Protein AF-A0A0J7YNI5-F1 (afdb_monomer_lite)

Secondary structure (DSSP, 8-state):
-HHHHHHTHHHHHHHHHHHHHHHHHIIIIIITHHHHHHHHHTT-HHHHHHHHHHHHHH----S-GGGTTGGGS--TTTTS---------PPPHHHHHHHHHHHHHHHSTTSTTT---TTS--SS-TTTHHHHHHHHHH-

pLDDT: mean 83.16, std 12.11, range [46.19, 95.69]

Radius of gyration: 16.76 Å; chains: 1; bounding box: 41×33×46 Å

InterPro domains:
  IPR008081 Cytoplasmic FMR1-interacting [PF05994] (2-137)
  IPR008081 Cytoplasmic FMR1-interacting [PTHR12195] (1-134)

Sequence (139 aa):
IGSTLREAEPFVRTIIRKSMHDEIQMYLQGTLSQPLRKAYKRGKDDVRACMLLLRWIAADWSRDTATVQDYKSHSKDKGASVEFPRRCVQPLYTQMLLLRRISLEIFSDKSKGMQGGIFTEKNITKDLVPEFERVYDRL

Foldseek 3Di:
DVVVCVVCVVVVLLVVLLVQLVLLQCCLQQLVLQLLLLCVVVVVVVLNVLSLVLCVLRHAADPDPVSSVSSPDDDPPSNPDDDGDRDSHHDDPVNLVSNLVSLCLQQPCPHQQNDADPPGDHSDDPVSSVVSVVSNVVD

Organism: Beta vulgaris subsp. vulgaris (NCBI:txid3555)

Structure (mmCIF, N/CA/C/O backbone):
data_AF-A0A0J7YNI5-F1
#
_entry.id   AF-A0A0J7YNI5-F1
#
loop_
_atom_site.group_PDB
_atom_site.id
_atom_site.type_symbol
_atom_site.label_atom_id
_atom_site.label_alt_id
_atom_site.label_comp_id
_atom_site.label_asym_id
_atom_site.label_entity_id
_atom_site.label_seq_id
_atom_site.pdbx_PDB_ins_code
_atom_site.Cartn_x
_atom_site.Cartn_y
_atom_site.Cartn_z
_atom_site.occupancy
_atom_site.B_iso_or_equiv
_atom_site.auth_seq_id
_atom_site.auth_comp_id
_atom_site.auth_asym_id
_atom_site.auth_atom_id
_atom_site.pdbx_PDB_model_num
ATOM 1 N N . ILE A 1 1 ? 18.228 -18.863 -27.351 1.00 67.81 1 ILE A N 1
ATOM 2 C CA . ILE A 1 1 ? 17.378 -18.424 -26.212 1.00 67.81 1 ILE A CA 1
ATOM 3 C C . ILE A 1 1 ? 18.098 -17.379 -25.357 1.00 67.81 1 ILE A C 1
ATOM 5 O O . ILE A 1 1 ? 17.598 -16.268 -25.274 1.00 67.81 1 ILE A O 1
ATOM 9 N N . GLY A 1 2 ? 19.273 -17.668 -24.777 1.00 80.31 2 GLY A N 1
ATOM 10 C CA . GLY A 1 2 ? 19.998 -16.695 -23.937 1.00 80.31 2 GLY A CA 1
ATOM 11 C C . GLY A 1 2 ? 20.432 -15.402 -24.650 1.00 80.31 2 GLY A C 1
ATOM 12 O O . GLY A 1 2 ? 20.270 -14.322 -24.093 1.00 80.31 2 GLY A O 1
ATOM 13 N N . SER A 1 3 ? 20.915 -15.487 -25.897 1.00 84.06 3 SER A N 1
ATOM 14 C CA . SER A 1 3 ? 21.270 -14.309 -26.713 1.00 84.06 3 SER A CA 1
ATOM 15 C C . SER A 1 3 ? 20.052 -13.434 -27.028 1.00 84.06 3 SER A C 1
ATOM 17 O O . SER A 1 3 ? 20.070 -12.235 -26.776 1.00 84.06 3 SER A O 1
ATOM 19 N N . THR A 1 4 ? 18.956 -14.057 -27.460 1.00 86.50 4 THR A N 1
ATOM 20 C CA . THR A 1 4 ? 17.682 -13.392 -27.773 1.00 86.50 4 THR A CA 1
ATOM 21 C C . THR A 1 4 ? 17.063 -12.696 -26.555 1.00 86.50 4 THR A C 1
ATOM 23 O O . THR A 1 4 ? 16.526 -11.599 -26.671 1.00 86.50 4 THR A O 1
ATOM 26 N N . LEU A 1 5 ? 17.159 -13.295 -25.361 1.00 87.88 5 LEU A N 1
ATOM 27 C CA . LEU A 1 5 ? 16.692 -12.668 -24.117 1.00 87.88 5 LEU A CA 1
ATOM 28 C C . LEU A 1 5 ? 17.510 -11.428 -23.747 1.00 87.88 5 LEU A C 1
ATOM 30 O O . LEU A 1 5 ? 16.953 -10.471 -23.217 1.00 87.88 5 LEU A O 1
ATOM 34 N N . ARG A 1 6 ? 18.814 -11.432 -24.038 1.00 89.19 6 ARG A N 1
ATOM 35 C CA . ARG A 1 6 ? 19.695 -10.289 -23.784 1.00 89.19 6 ARG A CA 1
ATOM 36 C C . ARG A 1 6 ? 19.378 -9.115 -24.708 1.00 89.19 6 ARG A C 1
ATOM 38 O O . ARG A 1 6 ? 19.353 -7.974 -24.265 1.00 89.19 6 ARG A O 1
ATOM 45 N N . GLU A 1 7 ? 19.074 -9.400 -25.969 1.00 92.56 7 GLU A N 1
ATOM 46 C CA . GLU A 1 7 ? 18.618 -8.395 -26.937 1.00 92.56 7 GLU A CA 1
ATOM 47 C C . GLU A 1 7 ? 17.256 -7.805 -26.540 1.00 92.56 7 GLU A C 1
ATOM 49 O O . GLU A 1 7 ? 17.047 -6.595 -26.622 1.00 92.56 7 GLU A O 1
ATOM 54 N N . ALA A 1 8 ? 16.350 -8.642 -26.028 1.00 92.75 8 ALA A N 1
ATOM 55 C CA . ALA A 1 8 ? 15.042 -8.218 -25.535 1.00 92.75 8 ALA A CA 1
ATOM 56 C C . ALA A 1 8 ? 15.078 -7.580 -24.130 1.00 92.75 8 ALA A C 1
ATOM 58 O O . ALA A 1 8 ? 14.060 -7.052 -23.673 1.00 92.75 8 ALA A O 1
ATOM 59 N N . GLU A 1 9 ? 16.219 -7.603 -23.432 1.00 93.19 9 GLU A N 1
ATOM 60 C CA . GLU A 1 9 ? 16.338 -7.189 -22.030 1.00 93.19 9 GLU A CA 1
ATOM 61 C C . GLU A 1 9 ? 15.783 -5.778 -21.767 1.00 93.19 9 GLU A C 1
ATOM 63 O O . GLU A 1 9 ? 15.007 -5.622 -20.818 1.00 93.19 9 GLU A O 1
ATOM 68 N N . PRO A 1 10 ? 16.080 -4.741 -22.581 1.00 92.44 10 PRO A N 1
ATOM 69 C CA . PRO A 1 10 ? 15.570 -3.398 -22.315 1.00 92.44 10 PRO A CA 1
ATOM 70 C C . PRO A 1 10 ? 14.044 -3.311 -22.343 1.00 92.44 10 PRO A C 1
ATOM 72 O O . PRO A 1 10 ? 13.442 -2.603 -21.530 1.00 92.44 10 PRO A O 1
ATOM 75 N N . PHE A 1 11 ? 13.423 -4.064 -23.248 1.00 92.94 11 PHE A N 1
ATOM 76 C CA . PHE A 1 11 ? 11.978 -4.144 -23.391 1.00 92.94 11 PHE A CA 1
ATOM 77 C C . PHE A 1 11 ? 11.347 -4.931 -22.238 1.00 92.94 11 PHE A C 1
ATOM 79 O O . PHE A 1 11 ? 10.480 -4.413 -21.532 1.00 92.94 11 PHE A O 1
ATOM 86 N N . VAL A 1 12 ? 11.847 -6.143 -21.978 1.00 92.81 12 VAL A N 1
ATOM 87 C CA . VAL A 1 12 ? 11.353 -7.026 -20.909 1.00 92.81 12 VAL A CA 1
ATOM 88 C C . VAL A 1 12 ? 11.446 -6.340 -19.548 1.00 92.81 12 VAL A C 1
ATOM 90 O O . VAL A 1 12 ? 10.481 -6.311 -18.787 1.00 92.81 12 VAL A O 1
ATOM 93 N N . ARG A 1 13 ? 12.577 -5.698 -19.257 1.00 93.38 13 ARG A N 1
ATOM 94 C CA . ARG A 1 13 ? 12.812 -4.980 -18.002 1.00 93.38 13 ARG A CA 1
ATOM 95 C C . ARG A 1 13 ? 11.829 -3.830 -17.781 1.00 93.38 13 ARG A C 1
ATOM 97 O O . ARG A 1 13 ? 11.420 -3.580 -16.650 1.00 93.38 13 ARG A O 1
ATOM 104 N N . THR A 1 14 ? 11.450 -3.130 -18.845 1.00 93.94 14 THR A N 1
ATOM 105 C CA . THR A 1 14 ? 10.475 -2.028 -18.797 1.00 93.94 14 THR A CA 1
ATOM 106 C C . THR A 1 14 ? 9.082 -2.562 -18.457 1.00 93.94 14 THR A C 1
ATOM 108 O O . THR A 1 14 ? 8.414 -2.040 -17.563 1.00 93.94 14 THR A O 1
ATOM 111 N N . ILE A 1 15 ? 8.678 -3.660 -19.101 1.00 93.94 15 ILE A N 1
ATOM 112 C CA . ILE A 1 15 ? 7.395 -4.325 -18.841 1.00 93.94 15 ILE A CA 1
ATOM 113 C C . ILE A 1 15 ? 7.329 -4.856 -17.411 1.00 93.94 15 ILE A C 1
ATOM 115 O O . ILE A 1 15 ? 6.350 -4.588 -16.718 1.00 93.94 15 ILE A O 1
ATOM 119 N N . ILE A 1 16 ? 8.374 -5.546 -16.946 1.00 93.12 16 ILE A N 1
ATOM 120 C CA . ILE A 1 16 ? 8.427 -6.093 -15.583 1.00 93.12 16 ILE A CA 1
ATOM 121 C C . ILE A 1 16 ? 8.272 -4.971 -14.556 1.00 93.12 16 ILE A C 1
ATOM 123 O O . ILE A 1 16 ? 7.429 -5.066 -13.671 1.00 93.12 16 ILE A O 1
ATOM 127 N N . ARG A 1 17 ? 9.028 -3.876 -14.695 1.00 94.62 17 ARG A N 1
ATOM 128 C CA . ARG A 1 17 ? 8.953 -2.734 -13.768 1.00 94.62 17 ARG A CA 1
ATOM 129 C C . ARG A 1 17 ? 7.561 -2.127 -13.717 1.00 94.62 17 ARG A C 1
ATOM 131 O O . ARG A 1 17 ? 7.031 -1.910 -12.634 1.00 94.62 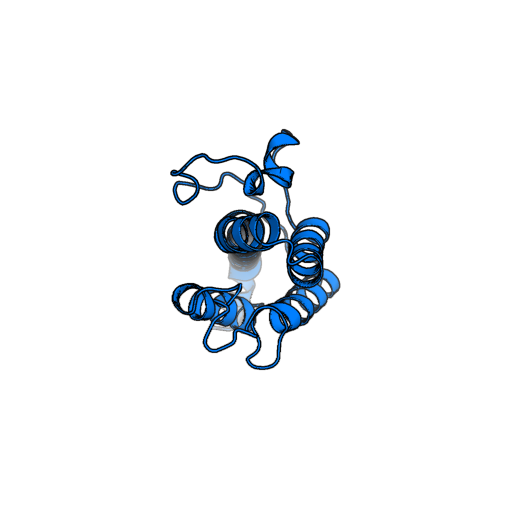17 ARG A O 1
ATOM 138 N N . LYS A 1 18 ? 6.959 -1.891 -14.883 1.00 94.38 18 LYS A N 1
ATOM 139 C CA . LYS A 1 18 ? 5.592 -1.375 -14.973 1.00 94.38 18 LYS A CA 1
ATOM 140 C C . LYS A 1 18 ? 4.588 -2.328 -14.319 1.00 94.38 18 LYS A C 1
ATOM 142 O O . LYS A 1 18 ? 3.758 -1.882 -13.537 1.00 94.38 18 LYS A O 1
ATOM 147 N N . SER A 1 19 ? 4.689 -3.625 -14.607 1.00 92.38 19 SER A N 1
ATOM 148 C CA . SER A 1 19 ? 3.804 -4.646 -14.038 1.00 92.38 19 SER A CA 1
ATOM 149 C C . SER A 1 19 ? 3.922 -4.709 -12.515 1.00 92.38 19 SER A C 1
ATOM 151 O O . SER A 1 19 ? 2.907 -4.673 -11.830 1.00 92.38 19 SER A O 1
ATOM 153 N N . MET A 1 20 ? 5.147 -4.738 -11.980 1.00 92.38 20 MET A N 1
ATOM 154 C CA . MET A 1 20 ? 5.390 -4.751 -10.533 1.00 92.38 20 MET A CA 1
ATOM 155 C C . MET A 1 20 ? 4.826 -3.504 -9.855 1.00 92.38 20 MET A C 1
ATOM 157 O O . MET A 1 20 ? 4.156 -3.604 -8.830 1.00 92.38 20 MET A O 1
ATOM 161 N N . HIS A 1 21 ? 5.089 -2.326 -10.429 1.00 94.00 21 HIS A N 1
ATOM 162 C CA . HIS A 1 21 ? 4.546 -1.074 -9.921 1.00 94.00 21 HIS A CA 1
ATOM 163 C C . HIS A 1 21 ? 3.015 -1.130 -9.853 1.00 94.00 21 HIS A C 1
ATOM 165 O O . HIS A 1 21 ? 2.425 -0.851 -8.812 1.00 94.00 21 HIS A O 1
ATOM 171 N N . ASP A 1 22 ? 2.376 -1.526 -10.950 1.00 92.56 22 ASP A N 1
ATOM 172 C CA . ASP A 1 22 ? 0.924 -1.539 -11.073 1.00 92.56 22 ASP A CA 1
ATOM 173 C C . ASP A 1 22 ? 0.257 -2.562 -10.137 1.00 92.56 22 ASP A C 1
ATOM 175 O O . ASP A 1 22 ? -0.782 -2.258 -9.550 1.00 92.56 22 ASP A O 1
ATOM 179 N N . GLU A 1 23 ? 0.861 -3.739 -9.943 1.00 91.31 23 GLU A N 1
ATOM 180 C CA . GLU A 1 23 ? 0.386 -4.735 -8.974 1.00 91.31 23 GLU A CA 1
ATOM 181 C C . GLU A 1 23 ? 0.479 -4.218 -7.531 1.00 91.31 23 GLU A C 1
ATOM 183 O O . GLU A 1 23 ? -0.486 -4.339 -6.771 1.00 91.31 23 GLU A O 1
ATOM 188 N N . ILE A 1 24 ? 1.597 -3.580 -7.160 1.00 93.06 24 ILE A N 1
ATOM 189 C CA . ILE A 1 24 ? 1.782 -3.004 -5.819 1.00 93.06 24 ILE A CA 1
ATOM 190 C C . ILE A 1 24 ? 0.772 -1.888 -5.563 1.00 93.06 24 ILE A C 1
ATOM 192 O O . ILE A 1 24 ? 0.149 -1.862 -4.501 1.00 93.06 24 ILE A O 1
ATOM 196 N N . GLN A 1 25 ? 0.565 -0.984 -6.524 1.00 93.06 25 GLN A N 1
ATOM 197 C CA . GLN A 1 25 ? -0.404 0.097 -6.343 1.00 93.06 25 GLN A CA 1
ATOM 198 C C . GLN A 1 25 ? -1.839 -0.425 -6.268 1.00 93.06 25 GLN A C 1
ATOM 200 O O . GLN A 1 25 ? -2.600 0.026 -5.410 1.00 93.06 25 GLN A O 1
ATOM 205 N N . MET A 1 26 ? -2.203 -1.416 -7.087 1.00 90.81 26 MET A N 1
ATOM 206 C CA . MET A 1 26 ? -3.525 -2.041 -7.012 1.00 90.81 26 MET A CA 1
ATOM 207 C C . MET A 1 26 ? -3.766 -2.694 -5.649 1.00 90.81 26 MET A C 1
ATOM 209 O O . MET A 1 26 ? -4.833 -2.522 -5.061 1.00 90.81 26 MET A O 1
ATOM 213 N N . TYR A 1 27 ? -2.764 -3.389 -5.108 1.00 90.88 27 TYR A N 1
ATOM 214 C CA . TYR A 1 27 ? -2.857 -3.973 -3.776 1.00 90.88 27 TYR A CA 1
ATOM 215 C C . TYR A 1 27 ? -3.035 -2.897 -2.694 1.00 90.88 27 TYR A C 1
ATOM 217 O O . TYR A 1 27 ? -3.993 -2.935 -1.919 1.00 90.88 27 TYR A O 1
ATOM 225 N N . LEU A 1 28 ? -2.144 -1.902 -2.661 1.00 92.31 28 LEU A N 1
ATOM 226 C CA . LEU A 1 28 ? -2.099 -0.900 -1.595 1.00 92.31 28 LEU A CA 1
ATOM 227 C C . LEU A 1 28 ? -3.284 0.064 -1.618 1.00 92.31 28 LEU A C 1
ATOM 229 O O . LEU A 1 28 ? -3.811 0.425 -0.564 1.00 92.31 28 LEU A O 1
ATOM 233 N N . GLN A 1 29 ? -3.692 0.509 -2.802 1.00 90.44 29 GLN A N 1
ATOM 234 C CA . GLN A 1 29 ? -4.717 1.537 -2.956 1.00 90.44 29 GLN A CA 1
ATOM 235 C C . GLN A 1 29 ? -6.102 0.925 -3.202 1.00 90.44 29 GLN A C 1
ATOM 237 O O . GLN A 1 29 ? -7.086 1.461 -2.699 1.00 90.44 29 GLN A O 1
ATOM 242 N N . GLY A 1 30 ? -6.178 -0.226 -3.879 1.00 87.44 30 GLY A N 1
ATOM 243 C CA . GLY A 1 30 ? -7.415 -0.968 -4.145 1.00 87.44 30 GLY A CA 1
ATOM 244 C C . GLY A 1 30 ? -7.728 -2.019 -3.093 1.00 87.44 30 GLY A C 1
ATOM 245 O O . GLY A 1 30 ? -8.584 -1.787 -2.235 1.00 87.44 30 GLY A O 1
ATOM 246 N N . THR A 1 31 ? -7.034 -3.158 -3.133 1.00 87.44 31 THR A N 1
ATOM 247 C CA . THR A 1 31 ? -7.339 -4.329 -2.288 1.00 87.44 31 THR A CA 1
ATOM 248 C C . THR A 1 31 ? -7.385 -3.980 -0.797 1.00 87.44 31 THR A C 1
ATOM 250 O O . THR A 1 31 ? -8.300 -4.412 -0.098 1.00 87.44 31 THR A O 1
ATOM 253 N N . LEU A 1 32 ? -6.468 -3.142 -0.292 1.00 88.94 32 LEU A N 1
ATOM 254 C CA . LEU A 1 32 ? -6.464 -2.745 1.124 1.00 88.94 32 LEU A CA 1
ATOM 255 C C . LEU A 1 32 ? -7.594 -1.783 1.526 1.00 88.94 32 LEU A C 1
ATOM 257 O O . LEU A 1 32 ? -7.878 -1.675 2.718 1.00 88.94 32 LEU A O 1
ATOM 261 N N . SER A 1 33 ? -8.250 -1.085 0.593 1.00 87.69 33 SER A N 1
ATOM 262 C CA . SER A 1 33 ? -9.219 -0.024 0.924 1.00 87.69 33 SER A CA 1
ATOM 263 C C . SER A 1 33 ? -10.404 -0.548 1.748 1.00 87.69 33 SER A C 1
ATOM 265 O O . SER A 1 33 ? -10.753 0.015 2.794 1.00 87.69 33 SER A O 1
ATOM 267 N N . GLN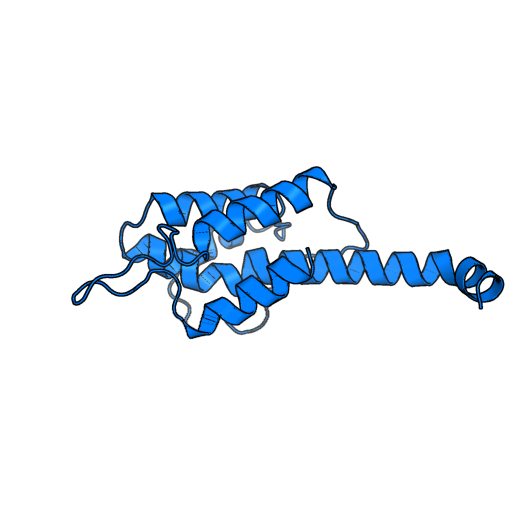 A 1 34 ? -10.985 -1.680 1.336 1.00 85.44 34 GLN A N 1
ATOM 268 C CA . GLN A 1 34 ? -12.126 -2.301 2.021 1.00 85.44 34 GLN A CA 1
ATOM 269 C C . GLN A 1 34 ? -11.755 -2.880 3.405 1.00 85.44 34 GLN A C 1
ATOM 271 O O . GLN A 1 34 ? -12.402 -2.504 4.394 1.00 85.44 34 GLN A O 1
ATOM 276 N N . PRO A 1 35 ? -10.703 -3.716 3.549 1.00 87.19 35 PRO A N 1
ATOM 277 C CA . PRO A 1 35 ? -10.190 -4.141 4.853 1.00 87.19 35 PRO A CA 1
ATOM 278 C C . PRO A 1 35 ? -9.868 -2.974 5.789 1.00 87.19 35 PRO A C 1
ATOM 280 O O . PRO A 1 35 ? -10.241 -3.000 6.965 1.00 87.19 35 PRO A O 1
ATOM 283 N N . LEU A 1 36 ? -9.232 -1.918 5.274 1.00 89.81 36 LEU A N 1
ATOM 284 C CA . LEU A 1 36 ? -8.842 -0.750 6.059 1.00 89.81 36 LEU A CA 1
ATOM 285 C C . LEU A 1 36 ? -10.064 0.010 6.583 1.00 89.81 36 LEU A C 1
ATOM 287 O O . LEU A 1 36 ? -10.110 0.385 7.758 1.00 89.81 36 LEU A O 1
ATOM 291 N N . ARG A 1 37 ? -11.098 0.169 5.751 1.00 88.12 37 ARG A N 1
ATOM 292 C CA . ARG A 1 37 ? -12.386 0.750 6.154 1.00 88.12 37 ARG A CA 1
ATOM 293 C C . ARG A 1 37 ? -13.057 -0.068 7.252 1.00 88.12 37 ARG A C 1
ATOM 295 O O . ARG A 1 37 ? -13.570 0.497 8.221 1.00 88.12 37 ARG A O 1
ATOM 302 N N . LYS A 1 38 ? -13.054 -1.392 7.116 1.00 86.44 38 LYS A N 1
ATOM 303 C CA . LYS A 1 38 ? -13.633 -2.305 8.104 1.00 86.44 38 LYS A CA 1
ATOM 304 C C . LYS A 1 38 ? -12.888 -2.233 9.439 1.00 86.44 38 LYS A C 1
ATOM 306 O O . LYS A 1 38 ? -13.535 -2.110 10.478 1.00 86.44 38 LYS A O 1
ATOM 311 N N . ALA A 1 39 ? -11.554 -2.222 9.417 1.00 87.81 39 ALA A N 1
ATOM 312 C CA . ALA A 1 39 ? -10.731 -2.047 10.613 1.00 87.81 39 ALA A CA 1
ATOM 313 C C . ALA A 1 39 ? -10.970 -0.684 11.287 1.00 87.81 39 ALA A C 1
ATOM 315 O O . ALA A 1 39 ? -11.111 -0.625 12.508 1.00 87.81 39 ALA A O 1
ATOM 316 N N . TYR A 1 40 ? -11.097 0.394 10.502 1.00 90.50 40 TYR A N 1
ATOM 317 C CA . TYR A 1 40 ? -11.436 1.729 11.005 1.00 90.50 40 TYR A CA 1
ATOM 318 C C . TYR A 1 40 ? -12.791 1.757 11.721 1.00 90.50 40 TYR A C 1
ATOM 320 O O . TYR A 1 40 ? -12.856 2.181 12.872 1.00 90.50 40 TYR A O 1
ATOM 328 N N . LYS A 1 41 ? -13.857 1.248 11.089 1.00 88.81 41 LYS A N 1
ATOM 329 C CA . LYS A 1 41 ? -15.206 1.225 11.686 1.00 88.81 41 LYS A CA 1
ATOM 330 C C . LYS A 1 41 ? -15.296 0.394 12.968 1.00 88.81 41 LYS A C 1
ATOM 332 O O . LYS A 1 41 ? -16.166 0.647 13.791 1.00 88.81 41 LYS A O 1
ATOM 337 N N . ARG A 1 42 ? -14.431 -0.610 13.121 1.00 86.00 42 ARG A N 1
ATOM 338 C CA . ARG A 1 42 ? -14.436 -1.547 14.256 1.00 86.00 42 ARG A CA 1
ATOM 339 C C . ARG A 1 42 ? -13.458 -1.180 15.371 1.00 86.00 42 ARG A C 1
ATOM 341 O O . ARG A 1 42 ? -13.317 -1.965 16.303 1.00 86.00 42 ARG A O 1
ATOM 348 N N . GLY A 1 43 ? -12.749 -0.055 15.258 1.00 85.25 43 GLY A N 1
ATOM 349 C CA . GLY A 1 43 ? -11.736 0.345 16.243 1.00 85.25 43 GLY A CA 1
ATOM 350 C C . GLY A 1 43 ? -10.570 -0.645 16.353 1.00 85.25 43 GLY A C 1
ATOM 351 O O . GLY A 1 43 ? -10.015 -0.846 17.427 1.00 85.25 43 GLY A O 1
ATOM 352 N N . LYS A 1 44 ? -10.221 -1.335 15.260 1.00 85.94 44 LYS A N 1
ATOM 353 C CA . LYS A 1 44 ? -9.136 -2.330 15.232 1.00 85.94 44 LYS A CA 1
ATOM 354 C C . LYS A 1 44 ? -7.822 -1.647 14.881 1.00 85.94 44 LYS A C 1
ATOM 356 O O . LYS A 1 44 ? -7.299 -1.804 13.776 1.00 85.94 44 LYS A O 1
ATOM 361 N N . ASP A 1 45 ? -7.336 -0.855 15.827 1.00 88.19 45 ASP A N 1
ATOM 362 C CA . ASP A 1 45 ? -6.255 0.103 15.605 1.00 88.19 45 ASP A CA 1
ATOM 363 C C . ASP A 1 45 ? -4.932 -0.552 15.190 1.00 88.19 45 ASP A C 1
ATOM 365 O O . ASP A 1 45 ? -4.291 -0.038 14.280 1.00 88.19 45 ASP A O 1
ATOM 369 N N . ASP A 1 46 ? -4.581 -1.720 15.741 1.00 87.00 46 ASP A N 1
ATOM 370 C CA . ASP A 1 46 ? -3.358 -2.453 15.372 1.00 87.00 46 ASP A CA 1
ATOM 371 C C . ASP A 1 46 ? -3.335 -2.835 13.883 1.00 87.00 46 ASP A C 1
ATOM 373 O O . ASP A 1 46 ? -2.403 -2.520 13.146 1.00 87.00 46 ASP A O 1
ATOM 377 N N . VAL A 1 47 ? -4.402 -3.487 13.410 1.00 88.31 47 VAL A N 1
ATOM 378 C CA . VAL A 1 47 ? -4.502 -3.967 12.022 1.00 88.31 47 VAL A CA 1
ATOM 379 C C . VAL A 1 47 ? -4.629 -2.780 11.063 1.00 88.31 47 VAL A C 1
ATOM 381 O O . VAL A 1 47 ? -4.044 -2.778 9.979 1.00 88.31 47 VAL A O 1
ATOM 384 N N . ARG A 1 48 ? -5.355 -1.732 11.481 1.00 91.44 48 ARG A N 1
ATOM 385 C CA . ARG A 1 48 ? -5.430 -0.460 10.755 1.00 91.44 48 ARG A CA 1
ATOM 386 C C . ARG A 1 48 ? -4.043 0.172 10.617 1.00 91.44 48 ARG A C 1
ATOM 388 O O . ARG A 1 48 ? -3.704 0.620 9.526 1.00 91.44 48 ARG A O 1
ATOM 395 N N . ALA A 1 49 ? -3.249 0.197 11.686 1.00 92.75 49 ALA A N 1
ATOM 396 C CA . ALA A 1 49 ? -1.901 0.752 11.678 1.00 92.75 49 ALA A CA 1
ATOM 397 C C . ALA A 1 49 ? -0.982 -0.016 10.719 1.00 92.75 49 ALA A C 1
ATOM 399 O O . ALA A 1 49 ? -0.288 0.618 9.930 1.00 92.75 49 ALA A O 1
ATOM 400 N N . CYS A 1 50 ? -1.043 -1.353 10.693 1.00 93.56 50 CYS A N 1
ATOM 401 C CA . CYS A 1 50 ? -0.288 -2.160 9.727 1.00 93.56 50 CYS A CA 1
ATOM 402 C C . CYS A 1 50 ? -0.656 -1.831 8.269 1.00 93.56 50 CYS A C 1
ATOM 404 O O . CYS A 1 50 ? 0.227 -1.632 7.439 1.00 93.56 50 CYS A O 1
ATOM 406 N N . MET A 1 51 ? -1.950 -1.721 7.950 1.00 93.31 51 MET A N 1
ATOM 407 C CA . MET A 1 51 ? -2.404 -1.370 6.595 1.00 93.31 51 MET A CA 1
ATOM 408 C C . MET A 1 51 ? -2.020 0.061 6.187 1.00 93.31 51 MET A C 1
ATOM 410 O O . MET A 1 51 ? -1.634 0.300 5.043 1.00 93.31 51 MET A O 1
ATOM 414 N N . LEU A 1 52 ? -2.097 1.018 7.116 1.00 94.12 52 LEU A N 1
ATOM 415 C CA . LEU A 1 52 ? -1.631 2.386 6.875 1.00 94.12 52 LEU A CA 1
ATOM 416 C C . LEU A 1 52 ? -0.112 2.443 6.694 1.00 94.12 52 LEU A C 1
ATOM 418 O O . LEU A 1 52 ? 0.359 3.195 5.846 1.00 94.12 52 LEU A O 1
ATOM 422 N N . LEU A 1 53 ? 0.641 1.623 7.430 1.00 95.69 53 LEU A N 1
ATOM 423 C CA . LEU A 1 53 ? 2.088 1.505 7.279 1.00 95.69 53 LEU A CA 1
ATOM 424 C C . LEU A 1 53 ? 2.465 0.948 5.899 1.00 95.69 53 LEU A C 1
ATOM 426 O O . LEU A 1 53 ? 3.334 1.513 5.244 1.00 95.69 53 LEU A O 1
ATOM 430 N N . LEU A 1 54 ? 1.772 -0.091 5.413 1.00 94.69 54 LEU A N 1
ATOM 431 C CA . LEU A 1 54 ? 1.949 -0.600 4.043 1.00 94.69 54 LEU A CA 1
ATOM 432 C C . LEU A 1 54 ? 1.767 0.511 2.998 1.00 94.69 54 LEU A C 1
ATOM 434 O O . LEU A 1 54 ? 2.611 0.684 2.118 1.00 94.69 54 LEU A O 1
ATOM 438 N N . ARG A 1 55 ? 0.688 1.296 3.120 1.00 94.19 55 ARG A N 1
ATOM 439 C CA . ARG A 1 55 ? 0.426 2.439 2.232 1.00 94.19 55 ARG A CA 1
ATOM 440 C C . ARG A 1 55 ? 1.498 3.520 2.358 1.00 94.19 55 ARG A C 1
ATOM 442 O O . ARG A 1 55 ? 1.938 4.044 1.346 1.00 94.19 55 ARG A O 1
ATOM 449 N N . TRP A 1 56 ? 1.953 3.832 3.567 1.00 94.12 56 TRP A N 1
ATOM 450 C CA . TRP A 1 56 ? 3.000 4.832 3.787 1.00 94.12 56 TRP A CA 1
ATOM 451 C C . TRP A 1 56 ? 4.340 4.448 3.138 1.00 94.12 56 TRP A C 1
ATOM 453 O O . TRP A 1 56 ? 5.038 5.314 2.621 1.00 94.12 56 TRP A O 1
ATOM 463 N N . ILE A 1 57 ? 4.683 3.157 3.120 1.00 94.62 57 ILE A N 1
ATOM 464 C CA . ILE A 1 57 ? 5.961 2.664 2.581 1.00 94.62 57 ILE A CA 1
ATOM 465 C C . ILE A 1 57 ? 6.040 2.772 1.051 1.00 94.62 57 ILE A C 1
ATOM 467 O O . ILE A 1 57 ? 7.122 3.038 0.518 1.00 94.62 57 ILE A O 1
ATOM 471 N N . ALA A 1 58 ? 4.944 2.493 0.337 1.00 93.94 58 ALA A N 1
ATOM 472 C CA . ALA A 1 58 ? 5.014 2.267 -1.111 1.00 93.94 58 ALA A CA 1
ATOM 473 C C . ALA A 1 58 ? 3.794 2.721 -1.933 1.00 93.94 58 ALA A C 1
ATOM 475 O O . ALA A 1 58 ? 3.822 2.560 -3.155 1.00 93.94 58 ALA A O 1
ATOM 476 N N . ALA A 1 59 ? 2.739 3.282 -1.328 1.00 93.50 59 ALA A N 1
ATOM 477 C CA . ALA A 1 59 ? 1.627 3.805 -2.119 1.00 93.50 59 ALA A CA 1
ATOM 478 C C . ALA A 1 59 ? 2.024 5.128 -2.788 1.00 93.50 59 ALA A C 1
ATOM 480 O O . ALA A 1 59 ? 2.391 6.097 -2.124 1.00 93.50 59 ALA A O 1
ATOM 481 N N . ASP A 1 60 ? 1.920 5.157 -4.111 1.00 92.25 60 ASP A N 1
ATOM 482 C CA . ASP A 1 60 ? 2.147 6.330 -4.945 1.00 92.25 60 ASP A CA 1
ATOM 483 C C . ASP A 1 60 ? 0.801 6.955 -5.305 1.00 92.25 60 ASP A C 1
ATOM 485 O O . ASP A 1 60 ? 0.106 6.522 -6.225 1.00 92.25 60 ASP A O 1
ATOM 489 N N . TRP A 1 61 ? 0.400 7.945 -4.518 1.00 89.62 61 TRP A N 1
ATOM 490 C CA . TRP A 1 61 ? -0.869 8.630 -4.701 1.00 89.62 61 TRP A CA 1
ATOM 491 C C . TRP A 1 61 ? -0.759 9.704 -5.784 1.00 89.62 61 TRP A C 1
ATOM 493 O O . TRP A 1 61 ? 0.232 10.434 -5.873 1.00 89.62 61 TRP A O 1
ATOM 503 N N . SER A 1 62 ? -1.825 9.863 -6.566 1.00 83.19 62 SER A N 1
ATOM 504 C CA . SER A 1 62 ? -2.042 11.089 -7.338 1.00 83.19 62 SER A CA 1
ATOM 505 C C . SER A 1 62 ? -2.103 12.289 -6.376 1.00 83.19 62 SER A C 1
ATOM 507 O O . SER A 1 62 ? -2.431 12.122 -5.204 1.00 83.19 62 SER A O 1
ATOM 509 N N . ARG A 1 63 ? -1.762 13.501 -6.840 1.00 73.12 63 ARG A N 1
ATOM 510 C CA . ARG A 1 63 ? -1.505 14.688 -5.985 1.00 73.12 63 ARG A CA 1
ATOM 511 C C . ARG A 1 63 ? -2.630 15.073 -5.002 1.00 73.12 63 ARG A C 1
ATOM 513 O O . ARG A 1 63 ? -2.377 15.850 -4.084 1.00 73.12 63 ARG A O 1
ATOM 520 N N . ASP A 1 64 ? -3.827 14.519 -5.144 1.00 66.62 64 ASP A N 1
ATOM 521 C CA . ASP A 1 64 ? -4.956 14.775 -4.259 1.00 66.62 64 ASP A CA 1
ATOM 522 C C . ASP A 1 64 ? -4.864 13.961 -2.958 1.00 66.62 64 ASP A C 1
ATOM 524 O O . ASP A 1 64 ? -5.074 12.747 -2.918 1.00 66.62 64 ASP A O 1
ATOM 528 N N . THR A 1 65 ? -4.615 14.650 -1.843 1.00 58.66 65 THR A N 1
ATOM 529 C CA . THR A 1 65 ? -4.488 14.074 -0.487 1.00 58.66 65 THR A CA 1
ATOM 530 C C . THR A 1 65 ? -5.750 13.369 0.022 1.00 58.66 65 THR A C 1
ATOM 532 O O . THR A 1 65 ? -5.672 12.542 0.936 1.00 58.66 65 THR A O 1
ATOM 535 N N . ALA A 1 66 ? -6.912 13.638 -0.586 1.00 60.44 66 ALA A N 1
ATOM 536 C CA . ALA A 1 66 ? -8.177 12.965 -0.291 1.00 60.44 66 ALA A CA 1
ATOM 537 C C . ALA A 1 66 ? -8.109 11.437 -0.502 1.00 60.44 66 ALA A C 1
ATOM 539 O O . ALA A 1 66 ? -8.890 10.692 0.094 1.00 60.44 66 ALA A O 1
ATOM 540 N N . THR A 1 67 ? -7.152 10.966 -1.306 1.00 70.56 67 THR A N 1
ATOM 541 C CA . THR A 1 67 ? -6.964 9.552 -1.656 1.00 70.56 67 THR A CA 1
ATOM 542 C C . THR A 1 67 ? -6.385 8.707 -0.512 1.00 70.56 67 THR A C 1
ATOM 544 O O . THR A 1 67 ? -6.832 7.583 -0.301 1.00 70.56 67 THR A O 1
ATOM 547 N N . VAL A 1 68 ? -5.500 9.259 0.329 1.00 79.31 68 VAL A N 1
ATOM 548 C CA . VAL A 1 68 ? -4.873 8.524 1.454 1.00 79.31 68 VAL A CA 1
ATOM 549 C C . VAL A 1 68 ? -5.898 8.108 2.518 1.00 79.31 68 VAL A C 1
ATOM 551 O O . VAL A 1 68 ? -5.753 7.086 3.193 1.00 79.31 68 VAL A O 1
ATOM 554 N N . GLN A 1 69 ? -6.937 8.927 2.686 1.00 85.94 69 GLN A N 1
ATOM 555 C CA . GLN A 1 69 ? -7.994 8.770 3.688 1.00 85.94 69 GLN A CA 1
ATOM 556 C C . GLN A 1 69 ? -9.294 8.214 3.083 1.00 85.94 69 GLN A C 1
ATOM 558 O O . GLN A 1 69 ? -10.356 8.292 3.707 1.00 85.94 69 GLN A O 1
ATOM 563 N N . ASP A 1 70 ? -9.217 7.632 1.884 1.00 84.81 70 ASP A N 1
ATOM 564 C CA . ASP A 1 70 ? -10.322 6.991 1.166 1.00 84.81 70 ASP A CA 1
ATOM 565 C C . ASP A 1 70 ? -11.164 6.054 2.056 1.00 84.81 70 ASP A C 1
ATOM 567 O O . ASP A 1 70 ? -12.392 6.044 1.961 1.00 84.81 70 ASP A O 1
ATOM 571 N N . TYR A 1 71 ? -10.541 5.311 2.963 1.00 87.50 71 TYR A N 1
ATOM 572 C CA . TYR A 1 71 ? -11.194 4.347 3.841 1.00 87.50 71 TYR A CA 1
ATOM 573 C C . TYR A 1 71 ? -12.228 4.980 4.791 1.00 87.50 71 TYR A C 1
ATOM 575 O O . TYR A 1 71 ? -13.149 4.294 5.254 1.00 87.50 71 TYR A O 1
ATOM 583 N N . LYS A 1 72 ? -12.132 6.293 5.059 1.00 88.12 72 LYS A N 1
ATOM 584 C CA . LYS A 1 72 ? -13.101 7.032 5.884 1.00 88.12 72 LYS A CA 1
ATOM 585 C C . LYS A 1 72 ? -14.418 7.287 5.145 1.00 88.12 72 LYS A C 1
ATOM 587 O O . LYS A 1 72 ? -15.484 7.206 5.759 1.00 88.12 72 LYS A O 1
ATOM 592 N N . SER A 1 73 ? -14.395 7.521 3.831 1.00 79.81 73 SER A N 1
ATOM 593 C CA . SER A 1 73 ? -15.601 7.907 3.081 1.00 79.81 73 SER A CA 1
ATOM 594 C C . SER A 1 73 ? -16.461 6.716 2.632 1.00 79.81 73 SER A C 1
ATOM 596 O O . SER A 1 73 ? -15.979 5.600 2.457 1.00 79.81 73 SER A O 1
ATOM 598 N N . HIS A 1 74 ? -17.778 6.933 2.508 1.00 64.12 74 HIS A N 1
ATOM 599 C CA . HIS A 1 74 ? -18.792 5.887 2.294 1.00 64.12 74 HIS A CA 1
ATOM 600 C C . HIS A 1 74 ? -19.104 5.573 0.819 1.00 64.12 74 HIS A C 1
ATOM 602 O O . HIS A 1 74 ? -20.089 4.885 0.566 1.00 64.12 74 HIS A O 1
ATOM 608 N N . SER A 1 75 ? -18.338 6.034 -0.176 1.00 58.78 75 SER A N 1
ATOM 609 C CA . SER A 1 75 ? -18.757 5.741 -1.557 1.00 58.78 75 SER A CA 1
ATOM 610 C C . SER A 1 75 ? -18.742 4.224 -1.806 1.00 58.78 75 SER A C 1
ATOM 612 O O . SER A 1 75 ? -17.749 3.538 -1.561 1.00 58.78 75 SER A O 1
ATOM 614 N N . LYS A 1 76 ? -19.911 3.690 -2.185 1.00 48.62 76 LYS A N 1
ATOM 615 C CA . LYS A 1 76 ? -20.157 2.253 -2.382 1.00 48.62 76 LYS A CA 1
ATOM 616 C C . LYS A 1 76 ? -19.411 1.699 -3.607 1.00 48.62 76 LYS A C 1
ATOM 618 O O . LYS A 1 76 ? -19.246 0.490 -3.696 1.00 48.62 76 LYS A O 1
ATOM 623 N N . ASP A 1 77 ? -18.882 2.575 -4.462 1.00 50.09 77 ASP A N 1
ATOM 624 C CA . ASP A 1 77 ? -18.300 2.229 -5.765 1.00 50.09 77 ASP A CA 1
ATOM 625 C C . ASP A 1 77 ? -16.773 2.071 -5.781 1.00 50.09 77 ASP A C 1
ATOM 627 O O . ASP A 1 77 ? -16.182 1.949 -6.847 1.00 50.09 77 ASP A O 1
ATOM 631 N N . LYS A 1 78 ? -16.084 2.024 -4.632 1.00 53.78 78 LYS A N 1
ATOM 632 C CA . LYS A 1 78 ? -14.600 1.963 -4.601 1.00 53.78 78 LYS A CA 1
ATOM 633 C C . LYS A 1 78 ? -13.970 0.642 -5.068 1.00 53.78 78 LYS A C 1
ATOM 635 O O . LYS A 1 78 ? -12.763 0.472 -4.944 1.00 53.78 78 LYS A O 1
ATOM 640 N N . GLY A 1 79 ? -14.767 -0.288 -5.593 1.00 46.19 79 GLY A N 1
ATOM 641 C CA . GLY A 1 79 ? -14.264 -1.411 -6.391 1.00 46.19 79 GLY A CA 1
ATOM 642 C C . GLY A 1 79 ? -14.016 -1.045 -7.861 1.00 46.19 79 GLY A C 1
ATOM 643 O O . GLY A 1 79 ? -13.349 -1.792 -8.569 1.00 46.19 79 GLY A O 1
ATOM 644 N N . ALA A 1 80 ? -14.529 0.098 -8.330 1.00 48.84 80 ALA A N 1
ATOM 645 C CA . ALA A 1 80 ? -14.394 0.550 -9.706 1.00 48.84 80 ALA A CA 1
ATOM 646 C C . ALA A 1 80 ? -13.163 1.457 -9.854 1.00 48.84 80 ALA A C 1
ATOM 648 O O . ALA A 1 80 ? -13.150 2.584 -9.371 1.00 48.84 80 ALA A O 1
ATOM 649 N N . SER A 1 81 ? -12.138 0.941 -10.540 1.00 59.22 81 SER A N 1
ATOM 650 C CA . SER A 1 81 ? -10.991 1.691 -11.068 1.00 59.22 81 SER A CA 1
ATOM 651 C C . SER A 1 81 ? -10.280 2.593 -10.049 1.00 59.22 81 SER A C 1
ATOM 653 O O . SER A 1 81 ? -10.417 3.816 -10.077 1.00 59.22 81 SER A O 1
ATOM 655 N N . VAL A 1 82 ? -9.448 2.004 -9.185 1.00 77.25 82 VAL A N 1
ATOM 656 C CA . VAL A 1 82 ? -8.468 2.806 -8.441 1.00 77.25 82 VAL A CA 1
ATOM 657 C C . VAL A 1 82 ? -7.472 3.405 -9.425 1.00 77.25 82 VAL A C 1
ATOM 659 O O . VAL A 1 82 ? -6.727 2.685 -10.095 1.00 77.25 82 VAL A O 1
ATOM 662 N N . GLU A 1 83 ? -7.492 4.729 -9.527 1.00 84.31 83 GLU A N 1
ATOM 663 C CA . GLU A 1 83 ? -6.567 5.479 -10.359 1.00 84.31 83 GLU A CA 1
ATOM 664 C C . GLU A 1 83 ? -5.296 5.786 -9.568 1.00 84.31 83 GLU A C 1
ATOM 666 O O . GLU A 1 83 ? -5.328 6.426 -8.518 1.00 84.31 83 GLU A O 1
ATOM 671 N N . PHE A 1 84 ? -4.170 5.323 -10.094 1.00 89.00 84 PHE A N 1
ATOM 672 C CA . PHE A 1 84 ? -2.842 5.603 -9.572 1.00 89.00 84 PHE A CA 1
ATOM 673 C C . PHE A 1 84 ? -1.895 5.928 -10.731 1.00 89.00 84 PHE A C 1
ATOM 675 O O . PHE A 1 84 ? -2.099 5.429 -11.850 1.00 89.00 84 PHE A O 1
ATOM 682 N N . PRO A 1 85 ? -0.847 6.740 -10.499 1.00 91.06 85 PRO A N 1
ATOM 683 C CA . PRO A 1 85 ? 0.116 7.080 -11.535 1.00 91.06 85 PRO A CA 1
ATOM 684 C C . PRO A 1 85 ? 0.771 5.814 -12.087 1.00 91.06 85 PRO A C 1
ATOM 686 O O . PRO A 1 85 ? 1.284 4.987 -11.345 1.00 91.06 85 PRO A O 1
ATOM 689 N N . ARG A 1 86 ? 0.781 5.636 -13.407 1.00 90.81 86 ARG A N 1
ATOM 690 C CA . ARG A 1 86 ? 1.436 4.479 -14.032 1.00 90.81 86 ARG A CA 1
ATOM 691 C C . ARG A 1 86 ? 2.911 4.790 -14.242 1.00 90.81 86 ARG A C 1
ATOM 693 O O . ARG A 1 86 ? 3.242 5.691 -15.011 1.00 90.81 86 ARG A O 1
ATOM 700 N N . ARG A 1 87 ? 3.805 4.032 -13.605 1.00 93.19 87 ARG A N 1
ATOM 701 C CA . ARG A 1 87 ? 5.256 4.264 -13.677 1.0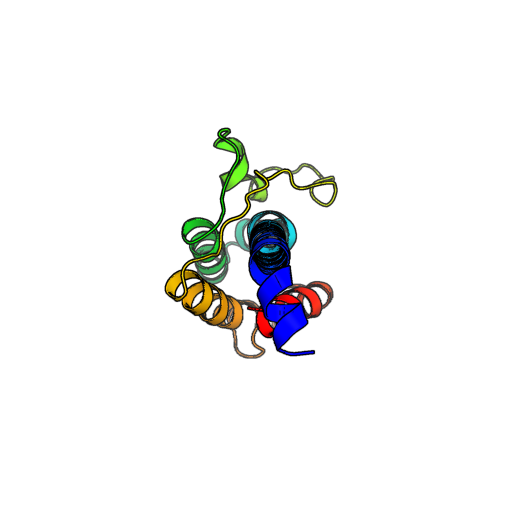0 93.19 87 ARG A CA 1
ATOM 702 C C . ARG A 1 87 ? 6.010 3.033 -14.153 1.00 93.19 87 ARG A C 1
ATOM 704 O O . ARG A 1 87 ? 5.639 1.907 -13.859 1.00 93.19 87 ARG A O 1
ATOM 711 N N . CYS A 1 88 ? 7.111 3.258 -14.863 1.00 94.06 88 CYS A N 1
ATOM 712 C CA . CYS A 1 88 ? 8.052 2.209 -15.247 1.00 94.06 88 CYS A CA 1
ATOM 713 C C . CYS A 1 88 ? 9.220 2.146 -14.247 1.00 94.06 88 CYS A C 1
ATOM 715 O O . CYS A 1 88 ? 10.383 2.348 -14.601 1.00 94.06 88 CYS A O 1
ATOM 717 N N . VAL A 1 89 ? 8.905 1.913 -12.973 1.00 92.62 89 VAL A N 1
ATOM 718 C CA . VAL A 1 89 ? 9.890 1.900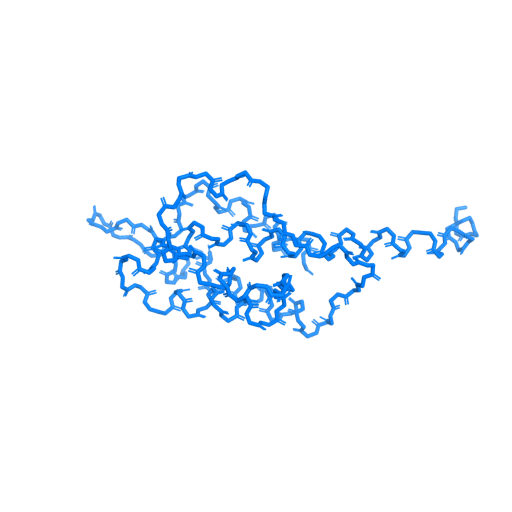 -11.882 1.00 92.62 89 VAL A CA 1
ATOM 719 C C . VAL A 1 89 ? 9.784 0.613 -11.087 1.00 92.62 89 VAL A C 1
ATOM 721 O O . VAL A 1 89 ? 8.706 0.047 -10.954 1.00 92.62 89 VAL A O 1
ATOM 724 N N . GLN A 1 90 ? 10.917 0.146 -10.571 1.00 89.06 90 GLN A N 1
ATOM 725 C CA . GLN A 1 90 ? 10.933 -0.983 -9.653 1.00 89.06 90 GLN A CA 1
ATOM 726 C C . GLN A 1 90 ? 10.795 -0.470 -8.213 1.00 89.06 90 GLN A C 1
ATOM 728 O O . GLN A 1 90 ? 11.426 0.539 -7.888 1.00 89.06 90 GLN A O 1
ATOM 733 N N . PRO A 1 91 ? 10.033 -1.149 -7.344 1.00 89.75 91 PRO A N 1
ATOM 734 C CA . PRO A 1 91 ? 10.121 -0.928 -5.902 1.00 89.75 91 PRO A CA 1
ATOM 735 C C . PRO A 1 91 ? 11.535 -1.236 -5.392 1.00 89.75 91 PRO A C 1
ATOM 737 O O . PRO A 1 91 ? 12.227 -2.114 -5.916 1.00 89.75 91 PRO A O 1
ATOM 740 N N . LEU A 1 92 ? 11.967 -0.545 -4.338 1.00 93.00 92 LEU A N 1
ATOM 741 C CA . LEU A 1 92 ? 13.213 -0.891 -3.662 1.00 93.00 92 LEU A CA 1
ATOM 742 C C . LEU A 1 92 ? 13.077 -2.267 -3.000 1.00 93.00 92 LEU A C 1
ATOM 744 O O . LEU A 1 92 ? 12.026 -2.609 -2.458 1.00 93.00 92 LEU A O 1
ATOM 748 N N . TYR A 1 93 ? 14.173 -3.024 -2.952 1.00 91.44 93 TYR A N 1
ATOM 749 C CA . TYR A 1 93 ? 14.206 -4.331 -2.289 1.00 91.44 93 TYR A CA 1
ATOM 750 C C . TYR A 1 93 ? 13.708 -4.264 -0.834 1.00 91.44 93 TYR A C 1
ATOM 752 O O . TYR A 1 93 ? 12.897 -5.082 -0.408 1.00 91.44 93 TYR A O 1
ATOM 760 N N . THR A 1 94 ? 14.098 -3.227 -0.088 1.00 94.19 94 THR A N 1
ATOM 761 C CA . THR A 1 94 ? 13.613 -3.003 1.280 1.00 94.19 94 THR A CA 1
ATOM 762 C C . THR A 1 94 ? 12.104 -2.756 1.335 1.00 94.19 94 THR A C 1
ATOM 764 O O . THR A 1 94 ? 11.448 -3.257 2.244 1.00 94.19 94 THR A O 1
ATOM 767 N N . GLN A 1 95 ? 11.530 -2.033 0.363 1.00 93.06 95 GLN A N 1
ATOM 768 C CA . GLN A 1 95 ? 10.076 -1.850 0.291 1.00 93.06 95 GLN A CA 1
ATOM 769 C C . GLN A 1 95 ? 9.388 -3.201 0.089 1.00 93.06 95 GLN A C 1
ATOM 771 O O . GLN A 1 95 ? 8.457 -3.508 0.822 1.00 93.06 95 GLN A O 1
ATOM 776 N N . MET A 1 96 ? 9.890 -4.041 -0.819 1.00 92.25 96 MET A N 1
ATOM 777 C CA . MET A 1 96 ? 9.351 -5.385 -1.063 1.00 92.25 96 MET A CA 1
ATOM 778 C C . MET A 1 96 ? 9.376 -6.259 0.192 1.00 92.25 96 MET A C 1
ATOM 780 O O . MET A 1 96 ? 8.354 -6.831 0.570 1.00 92.25 96 MET A O 1
ATOM 784 N N . LEU A 1 97 ? 10.515 -6.303 0.891 1.00 92.06 97 LEU A N 1
ATOM 785 C CA . LEU A 1 97 ? 10.653 -7.067 2.133 1.00 92.06 97 LEU A CA 1
ATOM 786 C C . LEU A 1 97 ? 9.672 -6.604 3.214 1.00 92.06 97 LEU A C 1
ATOM 788 O O . LEU A 1 97 ? 9.037 -7.431 3.873 1.00 92.06 97 LEU A O 1
ATOM 792 N N . LEU A 1 98 ? 9.530 -5.289 3.393 1.00 94.25 98 LEU A N 1
ATOM 793 C CA . LEU A 1 98 ? 8.607 -4.722 4.373 1.00 94.25 98 LEU A CA 1
ATOM 794 C C . LEU A 1 98 ? 7.149 -4.986 3.989 1.00 94.25 98 LEU A C 1
ATOM 796 O O . LEU A 1 98 ? 6.369 -5.397 4.847 1.00 94.25 98 LEU A O 1
ATOM 800 N N . LEU A 1 99 ? 6.790 -4.814 2.713 1.00 93.31 99 LEU A N 1
ATOM 801 C CA . LEU A 1 99 ? 5.455 -5.120 2.202 1.00 93.31 99 LEU A CA 1
ATOM 802 C C . LEU A 1 99 ? 5.095 -6.585 2.459 1.00 93.31 99 LEU A C 1
ATOM 804 O O . LEU A 1 99 ? 4.026 -6.867 3.003 1.00 93.31 99 LEU A O 1
ATOM 808 N N . ARG A 1 100 ? 6.007 -7.510 2.141 1.00 91.31 100 ARG A N 1
ATOM 809 C CA . ARG A 1 100 ? 5.830 -8.951 2.342 1.00 91.31 100 ARG A CA 1
ATOM 810 C C . ARG A 1 100 ? 5.663 -9.297 3.823 1.00 91.31 100 ARG A C 1
ATOM 812 O O . ARG A 1 100 ? 4.714 -9.989 4.193 1.00 91.31 100 ARG A O 1
ATOM 819 N N . ARG A 1 101 ? 6.542 -8.780 4.691 1.00 92.38 101 ARG A N 1
ATOM 820 C CA . ARG A 1 101 ? 6.495 -9.057 6.135 1.00 92.38 101 ARG A CA 1
ATOM 821 C C . ARG A 1 101 ? 5.255 -8.470 6.801 1.00 92.38 101 ARG A C 1
ATOM 823 O O . ARG A 1 101 ? 4.570 -9.188 7.517 1.00 92.38 101 ARG A O 1
ATOM 830 N N . ILE A 1 102 ? 4.958 -7.194 6.571 1.00 92.25 102 ILE A N 1
ATOM 831 C CA . ILE A 1 102 ? 3.816 -6.531 7.213 1.00 92.25 102 ILE A CA 1
ATOM 832 C C . ILE A 1 102 ? 2.506 -7.136 6.706 1.00 92.25 102 ILE A C 1
ATOM 834 O O . ILE A 1 102 ? 1.593 -7.316 7.502 1.00 92.25 102 ILE A O 1
ATOM 838 N N . SER A 1 103 ? 2.413 -7.526 5.428 1.00 90.44 103 SER A N 1
ATOM 839 C CA . SER A 1 103 ? 1.214 -8.203 4.917 1.00 90.44 103 SER A CA 1
ATOM 840 C C . SER A 1 103 ? 0.925 -9.499 5.687 1.00 90.44 103 SER A C 1
ATOM 842 O O . SER A 1 103 ? -0.211 -9.700 6.114 1.00 90.44 103 SER A O 1
ATOM 844 N N . LEU A 1 104 ? 1.937 -10.326 5.981 1.00 88.75 104 LEU A N 1
ATOM 845 C CA . LEU A 1 104 ? 1.757 -11.533 6.807 1.00 88.75 104 LEU A CA 1
ATOM 846 C C . LEU A 1 104 ? 1.226 -11.239 8.216 1.00 88.75 104 LEU A C 1
ATOM 848 O O . LEU A 1 104 ? 0.408 -12.002 8.734 1.00 88.75 104 LEU A O 1
ATOM 852 N N . GLU A 1 105 ? 1.641 -10.128 8.828 1.00 86.88 105 GLU A N 1
ATOM 853 C CA . GLU A 1 105 ? 1.126 -9.687 10.136 1.00 86.88 105 GLU A CA 1
ATOM 854 C C . GLU A 1 105 ? -0.362 -9.282 10.076 1.00 86.88 105 GLU A C 1
ATOM 856 O O . GLU A 1 105 ? -1.007 -9.119 11.112 1.00 86.88 105 GLU A O 1
ATOM 861 N N . ILE A 1 106 ? -0.937 -9.141 8.874 1.00 86.19 106 ILE A N 1
ATOM 862 C CA . ILE A 1 106 ? -2.349 -8.816 8.660 1.00 86.19 106 ILE A CA 1
ATOM 863 C C . ILE A 1 106 ? -3.157 -10.072 8.307 1.00 86.19 106 ILE A C 1
ATOM 865 O O . ILE A 1 106 ? -4.201 -10.277 8.922 1.00 86.19 106 ILE A O 1
ATOM 869 N N . PHE A 1 107 ? -2.711 -10.936 7.386 1.00 83.62 107 PHE A N 1
ATOM 870 C CA . PHE A 1 107 ? -3.546 -12.042 6.869 1.00 83.62 107 PHE A CA 1
ATOM 871 C C . PHE A 1 107 ? -3.134 -13.460 7.295 1.00 83.62 107 PHE A C 1
ATOM 873 O O . PHE A 1 107 ? -3.874 -14.393 6.998 1.00 83.62 107 PHE A O 1
ATOM 880 N N . SER A 1 108 ? -2.004 -13.662 7.983 1.00 83.00 108 SER A N 1
ATOM 881 C CA . SER A 1 108 ? -1.644 -15.014 8.443 1.00 83.00 108 SER A CA 1
ATOM 882 C C . SER A 1 108 ? -2.666 -15.563 9.447 1.00 83.00 108 SER A C 1
ATOM 884 O O . SER A 1 108 ? -3.276 -14.806 10.196 1.00 83.00 108 SER A O 1
ATOM 886 N N . ASP A 1 109 ? -2.842 -16.884 9.516 1.00 75.31 109 ASP A N 1
ATOM 887 C CA . ASP A 1 109 ? -3.882 -17.510 10.353 1.00 75.31 109 ASP A CA 1
ATOM 888 C C . ASP A 1 109 ? -3.836 -17.107 11.834 1.00 75.31 109 ASP A C 1
ATOM 890 O O . ASP A 1 109 ? -4.868 -17.033 12.504 1.00 75.31 109 ASP A O 1
ATOM 894 N N . LYS A 1 110 ? -2.633 -16.824 12.347 1.00 77.69 110 LYS A N 1
ATOM 895 C CA . LYS A 1 110 ? -2.398 -16.411 13.738 1.00 77.69 110 LYS A CA 1
ATOM 896 C C . LYS A 1 110 ? -2.435 -14.891 13.933 1.00 77.69 110 LYS A C 1
ATOM 898 O O . LYS A 1 110 ? -2.333 -14.428 15.069 1.00 77.69 110 LYS A O 1
ATOM 903 N N . SER A 1 111 ? -2.578 -14.118 12.860 1.00 79.88 111 SER A N 1
ATOM 904 C CA . SER A 1 111 ? -2.526 -12.660 12.884 1.00 79.88 111 SER A CA 1
ATOM 905 C C . SER A 1 111 ? -3.738 -12.033 13.575 1.00 79.88 111 SER A C 1
ATOM 907 O O . SER A 1 111 ? -4.850 -12.568 13.571 1.00 79.88 111 SER A O 1
ATOM 909 N N . LYS A 1 112 ? -3.566 -10.806 14.076 1.00 71.69 112 LYS A N 1
ATOM 910 C CA . LYS A 1 112 ? -4.675 -10.002 14.620 1.00 71.69 112 LYS A CA 1
ATOM 911 C C . LYS A 1 112 ? -5.741 -9.651 13.567 1.00 71.69 112 LYS A C 1
ATOM 913 O O . LYS A 1 112 ? -6.880 -9.345 13.922 1.00 71.69 112 LYS A O 1
ATOM 918 N N . GLY A 1 113 ? -5.403 -9.675 12.274 1.00 68.50 113 GLY A N 1
ATOM 919 C CA . GLY A 1 113 ? -6.361 -9.437 11.187 1.00 68.50 113 GLY A CA 1
ATOM 920 C C . GLY A 1 113 ? -7.282 -10.630 10.913 1.00 68.50 113 GLY A C 1
ATOM 921 O O . GLY A 1 113 ? -8.437 -10.431 10.519 1.00 68.50 113 GLY A O 1
ATOM 922 N N . MET A 1 114 ? -6.809 -11.845 11.208 1.00 74.75 114 MET A N 1
ATOM 923 C CA . MET A 1 114 ? -7.539 -13.104 11.028 1.00 74.75 114 MET A CA 1
ATOM 924 C C . MET A 1 114 ? -8.204 -13.637 12.297 1.00 74.75 114 MET A C 1
ATOM 926 O O . MET A 1 114 ? -9.059 -14.525 12.208 1.00 74.75 114 MET A O 1
ATOM 930 N N . GLN A 1 115 ? -7.860 -13.080 13.459 1.00 70.38 115 GLN A N 1
ATOM 931 C CA . GLN A 1 115 ? -8.508 -13.380 14.731 1.00 70.38 115 GLN A CA 1
ATOM 932 C C . GLN A 1 115 ? -9.956 -12.858 14.749 1.00 70.38 115 GLN A C 1
ATOM 934 O O . GLN A 1 115 ? -10.227 -11.662 14.636 1.00 70.38 115 GLN A O 1
ATOM 939 N N . GLY A 1 116 ? -10.892 -13.792 14.901 1.00 62.00 116 GLY A N 1
ATOM 940 C CA . GLY A 1 116 ? -12.319 -13.563 15.101 1.00 62.00 116 GLY A CA 1
ATOM 941 C C . GLY A 1 116 ? -12.882 -14.698 15.954 1.00 62.00 116 GLY A C 1
ATOM 942 O O . GLY A 1 116 ? -12.457 -15.842 15.808 1.00 62.00 116 GLY A O 1
ATOM 943 N N . GLY A 1 117 ? -13.771 -14.368 16.887 1.00 59.59 117 GLY A N 1
ATOM 944 C CA . GLY A 1 117 ? -14.416 -15.330 17.783 1.00 59.59 117 GLY A CA 1
ATOM 945 C C . GLY A 1 117 ? -15.817 -15.703 17.302 1.00 59.59 117 GLY A C 1
ATOM 946 O O . GLY A 1 117 ? -16.313 -15.137 16.332 1.00 59.59 117 GLY A O 1
ATOM 947 N N . ILE A 1 118 ? -16.489 -16.594 18.037 1.00 56.03 118 ILE A N 1
ATOM 948 C CA . ILE A 1 118 ? -17.875 -17.040 17.771 1.00 56.03 118 ILE A CA 1
ATOM 949 C C . ILE A 1 118 ? -18.864 -15.854 17.685 1.00 56.03 118 ILE A C 1
ATOM 951 O O . ILE A 1 118 ? -19.862 -15.939 16.979 1.00 56.03 118 ILE A O 1
ATOM 955 N N . PHE A 1 119 ? -18.541 -14.720 18.321 1.00 60.81 119 PHE A N 1
ATOM 956 C CA . PHE A 1 119 ? -19.339 -13.485 18.313 1.00 60.81 119 PHE A CA 1
ATOM 957 C C . PHE A 1 119 ? -18.629 -12.278 17.672 1.00 60.81 119 PHE A C 1
ATOM 959 O O . PHE A 1 119 ? -19.167 -11.173 17.679 1.00 60.81 119 PHE A O 1
ATOM 966 N N . THR A 1 120 ? -17.428 -12.464 17.110 1.00 61.34 120 THR A N 1
ATOM 967 C CA . THR A 1 120 ? -16.616 -11.363 16.565 1.00 61.34 120 THR A CA 1
ATOM 968 C C . THR A 1 120 ? -16.128 -11.715 15.170 1.00 61.34 120 THR A C 1
ATOM 970 O O . THR A 1 120 ? -15.215 -12.521 15.003 1.00 61.34 120 THR A O 1
ATOM 973 N N . GLU A 1 121 ? -16.699 -11.074 14.156 1.00 62.72 121 GLU A N 1
ATOM 974 C CA . GLU A 1 121 ? -16.264 -11.251 12.773 1.00 62.72 121 GLU A CA 1
ATOM 975 C C . GLU A 1 121 ? -14.798 -10.832 12.557 1.00 62.72 121 GLU A C 1
ATOM 977 O O . GLU A 1 121 ? -14.358 -9.782 13.037 1.00 62.72 121 GLU A O 1
ATOM 982 N N . LYS A 1 122 ? -14.078 -11.605 11.734 1.00 66.06 122 LYS A N 1
ATOM 983 C CA . LYS A 1 122 ? -12.700 -11.315 11.301 1.00 66.06 122 LYS A CA 1
ATOM 984 C C . LYS A 1 122 ? -12.584 -9.950 10.616 1.00 66.06 122 LYS A C 1
ATOM 986 O O . LYS A 1 122 ? -13.547 -9.475 10.003 1.00 66.06 122 LYS A O 1
ATOM 991 N N . ASN A 1 123 ? -11.403 -9.333 10.688 1.00 63.56 123 ASN A N 1
ATOM 992 C CA . ASN A 1 123 ? -11.140 -8.030 10.065 1.00 63.56 123 ASN A CA 1
ATOM 993 C C . ASN A 1 123 ? -10.918 -8.168 8.563 1.00 63.56 123 ASN A C 1
ATOM 995 O O . ASN A 1 123 ? -11.528 -7.429 7.795 1.00 63.56 123 ASN A O 1
ATOM 999 N N . ILE A 1 124 ? -10.135 -9.167 8.156 1.00 69.75 124 ILE A N 1
ATOM 1000 C CA . ILE A 1 124 ? -10.093 -9.634 6.772 1.00 69.75 124 ILE A CA 1
ATOM 1001 C C . ILE A 1 124 ? -11.227 -10.637 6.578 1.00 69.75 124 ILE A C 1
ATO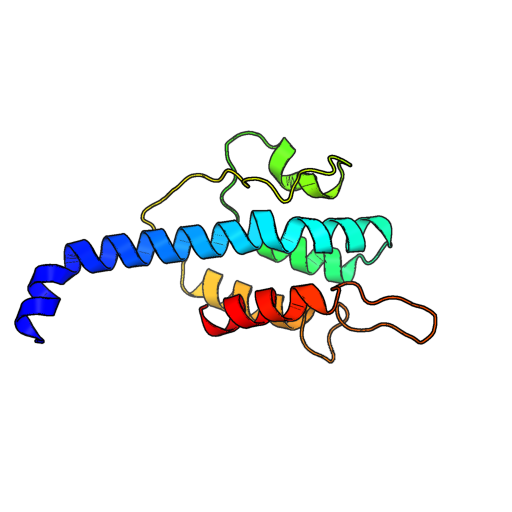M 1003 O O . ILE A 1 124 ? -11.386 -11.589 7.346 1.00 69.75 124 ILE A O 1
ATOM 1007 N N . THR A 1 125 ? -12.073 -10.385 5.586 1.00 69.81 125 THR A N 1
ATOM 1008 C CA . THR A 1 125 ? -13.085 -11.349 5.166 1.00 69.81 125 THR A CA 1
ATOM 1009 C C . THR A 1 125 ? -12.398 -12.486 4.398 1.00 69.81 125 THR A C 1
ATOM 1011 O O . THR A 1 125 ? -11.400 -12.267 3.713 1.00 69.81 125 THR A O 1
ATOM 1014 N N . LYS A 1 126 ? -12.865 -13.730 4.570 1.00 71.62 126 LYS A N 1
ATOM 1015 C CA . LYS A 1 126 ? -12.184 -14.921 4.019 1.00 71.62 126 LYS A CA 1
ATOM 1016 C C . LYS A 1 126 ? -12.035 -14.879 2.490 1.00 71.62 126 LYS A C 1
ATOM 1018 O O . LYS A 1 126 ? -11.108 -15.478 1.969 1.00 71.62 126 LYS A O 1
ATOM 1023 N N . ASP A 1 127 ? -12.919 -14.166 1.803 1.00 71.19 127 ASP A N 1
ATOM 1024 C CA . ASP A 1 127 ? -12.904 -13.903 0.360 1.00 71.19 127 ASP A CA 1
ATOM 1025 C C . ASP A 1 127 ? -11.731 -13.029 -0.099 1.00 71.19 127 ASP A C 1
ATOM 1027 O O . ASP A 1 127 ? -11.321 -13.143 -1.248 1.00 71.19 127 ASP A O 1
ATOM 1031 N N . LEU A 1 128 ? -11.158 -12.202 0.780 1.00 73.94 128 LEU A N 1
ATOM 1032 C CA . LEU A 1 128 ? -10.011 -11.361 0.432 1.00 73.94 128 LEU A CA 1
ATOM 1033 C C . LEU A 1 128 ? -8.672 -12.068 0.659 1.00 73.94 128 LEU A C 1
ATOM 1035 O O . LEU A 1 128 ? -7.689 -11.695 0.030 1.00 73.94 128 LEU A O 1
ATOM 1039 N N . VAL A 1 129 ? -8.619 -13.105 1.503 1.00 81.00 129 VAL A N 1
ATOM 1040 C CA . VAL A 1 129 ? -7.382 -13.857 1.803 1.00 81.00 129 VAL A CA 1
ATOM 1041 C C . VAL A 1 129 ? -6.657 -14.339 0.536 1.00 81.00 129 VAL A C 1
ATOM 1043 O O . VAL A 1 129 ? -5.459 -14.073 0.441 1.00 81.00 129 VAL A O 1
ATOM 1046 N N . PRO A 1 130 ? -7.337 -14.910 -0.482 1.00 84.06 130 PRO A N 1
ATOM 1047 C CA . PRO A 1 130 ? -6.677 -15.312 -1.723 1.00 84.06 130 PRO A CA 1
ATOM 1048 C C . PRO A 1 130 ? -5.994 -14.156 -2.465 1.00 84.06 130 PRO A C 1
ATOM 1050 O O . PRO A 1 130 ? -4.981 -14.361 -3.128 1.00 84.06 130 PRO A O 1
ATOM 1053 N N . GLU A 1 131 ? -6.514 -12.926 -2.370 1.00 79.81 131 GLU A N 1
ATOM 1054 C CA . GLU A 1 131 ? -5.858 -11.767 -2.984 1.00 79.81 131 GLU A CA 1
ATOM 1055 C C . GLU A 1 131 ? -4.575 -11.382 -2.248 1.00 79.81 131 GLU A C 1
ATOM 1057 O O . GLU A 1 131 ? -3.584 -11.042 -2.897 1.00 79.81 131 GLU A O 1
ATOM 1062 N N . PHE A 1 132 ? -4.578 -11.462 -0.914 1.00 82.44 132 PHE A N 1
ATOM 1063 C CA . PHE A 1 132 ? -3.387 -11.227 -0.097 1.00 82.44 132 PHE A CA 1
ATOM 1064 C C . PHE A 1 132 ? -2.317 -12.295 -0.347 1.00 82.44 132 PHE A C 1
ATOM 1066 O O . PHE A 1 132 ? -1.153 -11.942 -0.525 1.00 82.44 132 PHE A O 1
ATOM 1073 N N . GLU A 1 133 ? -2.704 -13.570 -0.420 1.00 86.12 133 GLU A N 1
ATOM 1074 C CA . GLU A 1 133 ? -1.801 -14.685 -0.740 1.00 86.12 133 GLU A CA 1
ATOM 1075 C C . GLU A 1 133 ? -1.215 -14.539 -2.146 1.00 86.12 133 GLU A C 1
ATOM 1077 O O . GLU A 1 133 ? 0.001 -14.581 -2.318 1.00 86.12 133 GLU A O 1
ATOM 1082 N N . ARG A 1 134 ? -2.055 -14.234 -3.146 1.00 85.75 134 ARG A N 1
ATOM 1083 C CA . ARG A 1 134 ? -1.606 -13.998 -4.526 1.00 85.75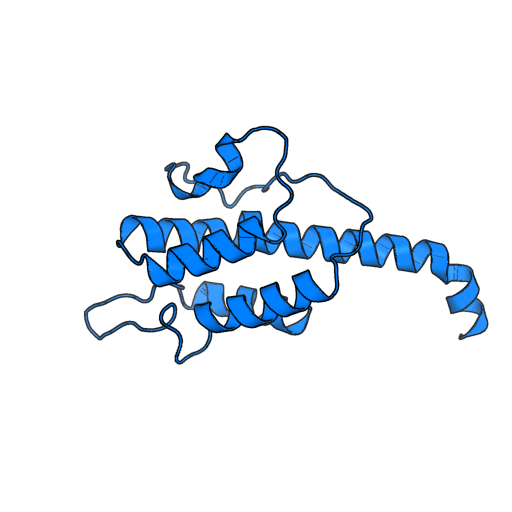 134 ARG A CA 1
ATOM 1084 C C . ARG A 1 134 ? -0.563 -12.888 -4.613 1.00 85.75 134 ARG A C 1
ATOM 1086 O O . ARG A 1 134 ? 0.387 -13.010 -5.381 1.00 85.75 134 ARG A O 1
ATOM 1093 N N . VAL A 1 135 ? -0.765 -11.783 -3.894 1.00 81.75 135 VAL A N 1
ATOM 1094 C CA . VAL A 1 135 ? 0.206 -10.682 -3.868 1.00 81.75 135 VAL A CA 1
ATOM 1095 C C . VAL A 1 135 ? 1.465 -11.121 -3.122 1.00 81.75 135 VAL A C 1
ATOM 1097 O O . VAL A 1 135 ? 2.561 -10.939 -3.634 1.00 81.75 135 VAL A O 1
ATOM 1100 N N . TYR A 1 136 ? 1.326 -11.761 -1.962 1.00 84.62 136 TYR A N 1
ATOM 1101 C CA . TYR A 1 136 ? 2.448 -12.256 -1.165 1.00 84.62 136 TYR A CA 1
ATOM 1102 C C . TYR A 1 136 ? 3.365 -13.225 -1.929 1.00 84.62 136 TYR A C 1
ATOM 1104 O O . TYR A 1 136 ? 4.584 -13.129 -1.806 1.00 84.62 136 TYR A O 1
ATOM 1112 N N . ASP A 1 137 ? 2.805 -14.126 -2.736 1.00 85.00 137 ASP A N 1
ATOM 1113 C CA . ASP A 1 137 ? 3.582 -15.094 -3.518 1.00 85.00 137 ASP A CA 1
ATOM 1114 C C . ASP A 1 137 ? 4.332 -14.453 -4.694 1.00 85.00 137 ASP A C 1
ATOM 1116 O O . ASP A 1 137 ? 5.333 -14.998 -5.160 1.00 85.00 137 ASP A O 1
ATOM 1120 N N . ARG A 1 138 ? 3.866 -13.290 -5.166 1.00 80.25 138 ARG A N 1
ATOM 1121 C CA . ARG A 1 138 ? 4.469 -12.541 -6.280 1.00 80.25 138 ARG A CA 1
ATOM 1122 C C . ARG A 1 138 ? 5.475 -11.475 -5.842 1.00 80.25 138 ARG A C 1
ATOM 1124 O O . ARG A 1 138 ? 6.299 -11.079 -6.665 1.00 80.25 138 ARG A O 1
ATOM 1131 N N . LEU A 1 139 ? 5.386 -10.997 -4.596 1.00 71.19 139 LEU A N 1
ATOM 1132 C CA . LEU A 1 139 ? 6.292 -9.999 -4.008 1.00 71.19 139 LEU A CA 1
ATOM 1133 C C . LEU A 1 139 ? 7.585 -10.630 -3.491 1.00 71.19 139 LEU A C 1
ATOM 1135 O O . LEU A 1 139 ? 8.675 -10.129 -3.832 1.00 71.19 139 LEU A O 1
#